Protein AF-M5R9F5-F1 (afdb_monomer)

Sequence (143 aa):
MGKRKMLGTLAVAITIVVLIIVAALLRIDNWSRDFAENSAAIEADYPDPVAMLDSRLQRWVADKSRWDIQSKTESDGTIEYKITRTTALFRFVDDIEVKLVPDDSGTNTRMHASSQSRVGKGDLGQNPRNLAELVNGLRVPHE

Solvent-accessible surface area (backbone atoms only — not comparable to full-atom values): 7865 Å² total; per-residue (Å²): 135,61,71,69,60,54,52,52,53,50,51,51,53,50,50,52,53,50,50,54,50,51,58,56,56,74,63,49,88,48,70,77,54,20,55,68,41,39,57,34,74,50,74,50,78,39,95,37,28,44,72,57,50,50,56,46,49,53,51,52,39,72,74,32,96,46,41,47,80,77,45,77,50,76,56,96,78,26,40,38,36,39,32,38,37,47,44,89,87,81,57,52,50,28,47,30,43,40,35,38,34,50,43,100,83,52,50,29,17,42,34,42,36,37,23,33,44,76,62,88,61,33,46,62,48,44,35,56,52,49,53,50,52,51,56,63,66,66,54,79,81,85,127

Nearest PDB structures (foldseek):
  5jqm-assembly1_B  TM=5.494E-01  e=8.482E-04  Saccharomyces cerevisiae S288C
  5jqm-assembly1_C  TM=5.248E-01  e=1.026E-03  Saccharomyces cerevisiae S288C
  6v8j-assembly4_D  TM=4.318E-01  e=1.119E-04  Arachis hypogaea
  6kyl-assembly2_D  TM=4.644E-01  e=2.892E-04  Saccharomyces cerevisiae S288C
  4ytx-assembly4_L  TM=5.065E-01  e=1.597E-03  Saccharomyces cerevisiae S288C

Radius of gyration: 20.14 Å; Cα contacts (8 Å, |Δi|>4): 229; chains: 1; bounding box: 56×30×54 Å

Structure (mmCIF, N/CA/C/O backbone):
data_AF-M5R9F5-F1
#
_entry.id   AF-M5R9F5-F1
#
loop_
_atom_site.group_PDB
_atom_site.id
_atom_site.type_symbol
_atom_site.label_atom_id
_atom_site.label_alt_id
_atom_site.label_comp_id
_atom_site.label_asym_id
_atom_site.label_entity_id
_atom_site.label_seq_id
_atom_site.pdbx_PDB_ins_code
_atom_site.Cartn_x
_atom_site.Cartn_y
_atom_site.Cartn_z
_atom_site.occupancy
_atom_site.B_iso_or_equiv
_atom_site.auth_seq_id
_atom_si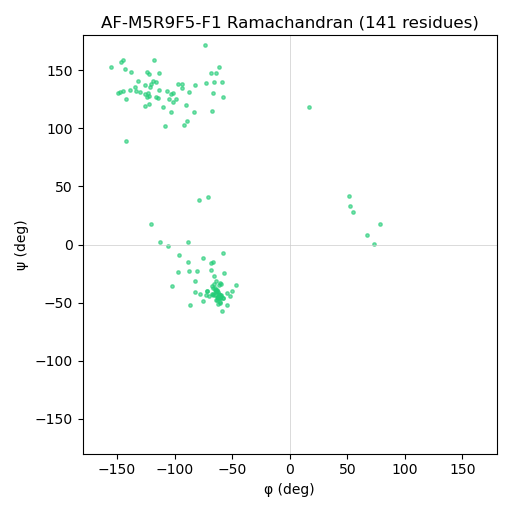te.auth_comp_id
_atom_site.auth_asym_id
_atom_site.auth_atom_id
_atom_site.pdbx_PDB_model_num
ATOM 1 N N . MET A 1 1 ? -40.549 9.573 31.985 1.00 54.88 1 MET A N 1
ATOM 2 C CA . MET A 1 1 ? -39.757 8.496 31.341 1.00 54.88 1 MET A CA 1
ATOM 3 C C . MET A 1 1 ? -39.244 7.559 32.439 1.00 54.88 1 MET A C 1
ATOM 5 O O . MET A 1 1 ? -38.546 8.027 33.325 1.00 54.88 1 MET A O 1
ATOM 9 N N . GLY A 1 2 ? -39.687 6.297 32.503 1.00 65.00 2 GLY A N 1
ATOM 10 C CA . GLY A 1 2 ? -39.480 5.441 33.687 1.00 65.00 2 GLY A CA 1
ATOM 11 C C . GLY A 1 2 ? -38.036 4.951 33.873 1.00 65.00 2 GLY A C 1
ATOM 12 O O . GLY A 1 2 ? -37.409 4.527 32.905 1.00 65.00 2 GLY A O 1
ATOM 13 N N . LYS A 1 3 ? -37.540 4.937 35.122 1.00 65.31 3 LYS A N 1
ATOM 14 C CA . LYS A 1 3 ? -36.174 4.516 35.519 1.00 65.31 3 LYS A CA 1
ATOM 15 C C . LYS A 1 3 ? -35.713 3.189 34.885 1.00 65.31 3 LYS A C 1
ATOM 17 O O . LYS A 1 3 ? -34.554 3.062 34.517 1.00 65.31 3 LYS A O 1
ATOM 22 N N . ARG A 1 4 ? -36.629 2.232 34.677 1.00 68.56 4 ARG A N 1
ATOM 23 C CA . ARG A 1 4 ? -36.364 0.950 33.989 1.00 68.56 4 ARG A CA 1
ATOM 24 C C . ARG A 1 4 ? -35.976 1.109 32.513 1.00 68.56 4 ARG A C 1
ATOM 26 O O . ARG A 1 4 ? -35.067 0.427 32.060 1.00 68.56 4 ARG A O 1
ATOM 33 N N . LYS A 1 5 ? -36.622 2.026 31.780 1.00 66.94 5 LYS A N 1
ATOM 34 C CA . LYS A 1 5 ? -36.249 2.337 30.388 1.00 66.94 5 LYS A CA 1
ATOM 35 C C . LYS A 1 5 ? -34.865 2.989 30.330 1.00 66.94 5 LYS A C 1
ATOM 37 O O . LYS A 1 5 ? -34.089 2.644 29.454 1.00 66.94 5 LYS A O 1
ATOM 42 N N . MET A 1 6 ? -34.548 3.847 31.306 1.00 67.56 6 MET A N 1
ATOM 43 C CA . MET A 1 6 ? -33.250 4.524 31.414 1.00 67.56 6 MET A CA 1
ATOM 44 C C . MET A 1 6 ? -32.095 3.549 31.714 1.00 67.56 6 MET A C 1
ATOM 46 O O . MET A 1 6 ? -31.057 3.626 31.061 1.00 67.56 6 MET A O 1
ATOM 50 N N . LEU A 1 7 ? -32.291 2.592 32.636 1.00 72.19 7 LEU A N 1
ATOM 51 C CA . LEU A 1 7 ? -31.325 1.511 32.888 1.00 72.19 7 LEU A CA 1
ATOM 52 C C . LEU A 1 7 ? -31.124 0.615 31.656 1.00 72.19 7 LEU A C 1
ATOM 54 O O . LEU A 1 7 ? -29.991 0.261 31.349 1.00 72.19 7 LEU A O 1
ATOM 58 N N . GLY A 1 8 ? -32.202 0.286 30.935 1.00 74.25 8 GLY A N 1
ATOM 59 C CA . GLY A 1 8 ? -32.120 -0.502 29.701 1.00 74.25 8 GLY A CA 1
ATOM 60 C C . GLY A 1 8 ? -31.305 0.194 28.607 1.00 74.25 8 GLY A C 1
ATOM 61 O O . GLY A 1 8 ? -30.415 -0.417 28.027 1.00 74.25 8 GLY A O 1
ATOM 62 N N . THR A 1 9 ? -31.537 1.490 28.371 1.00 78.56 9 THR A N 1
ATOM 63 C CA . THR A 1 9 ? -30.742 2.274 27.408 1.00 78.56 9 THR A CA 1
ATOM 64 C C . THR A 1 9 ? -29.278 2.417 27.818 1.00 78.56 9 THR A C 1
ATOM 66 O O . THR A 1 9 ? -28.405 2.350 26.958 1.00 78.56 9 THR A O 1
ATOM 69 N N . LEU A 1 10 ? -28.994 2.577 29.116 1.00 82.31 10 LEU A N 1
ATOM 70 C CA . LEU A 1 10 ? -27.622 2.685 29.610 1.00 82.31 10 LEU A CA 1
ATOM 71 C C . LEU A 1 10 ? -26.858 1.367 29.437 1.00 82.31 10 LEU A C 1
ATOM 73 O O . LEU A 1 10 ? -25.719 1.382 28.981 1.00 82.31 10 LEU A O 1
ATOM 77 N N . ALA A 1 11 ? -27.495 0.232 29.739 1.00 84.75 11 ALA A N 1
ATOM 78 C CA . ALA A 1 11 ? -26.899 -1.085 29.534 1.00 84.75 11 ALA A CA 1
ATOM 79 C C . ALA A 1 11 ? -26.569 -1.328 28.053 1.00 84.75 11 ALA A C 1
ATOM 81 O O . ALA A 1 11 ? -25.449 -1.714 27.740 1.00 84.75 11 ALA A O 1
ATOM 82 N N . VAL A 1 12 ? -27.497 -1.011 27.142 1.00 88.25 12 VAL A N 1
ATOM 83 C CA . VAL A 1 12 ? -27.266 -1.129 25.691 1.00 88.25 12 VAL A CA 1
ATOM 84 C C . VAL A 1 12 ? -26.107 -0.239 25.235 1.00 88.25 12 VAL A C 1
ATOM 86 O O . VAL A 1 12 ? -25.241 -0.702 24.497 1.00 88.25 12 VAL A O 1
ATOM 89 N N . ALA A 1 13 ? -26.049 1.014 25.697 1.00 86.69 13 ALA A N 1
ATOM 90 C CA . ALA A 1 13 ? -24.957 1.923 25.355 1.00 86.69 13 ALA A CA 1
ATOM 91 C C . ALA A 1 13 ? -23.595 1.389 25.830 1.00 86.69 13 ALA A C 1
ATOM 93 O O . ALA A 1 13 ? -22.634 1.392 25.063 1.00 86.69 13 ALA A O 1
ATOM 94 N N . ILE A 1 14 ? -23.521 0.867 27.059 1.00 90.19 14 ILE A N 1
ATOM 95 C CA . ILE A 1 14 ? -22.302 0.248 27.597 1.00 90.19 14 ILE A CA 1
ATOM 96 C C . ILE A 1 14 ? -21.906 -0.971 26.762 1.00 90.19 14 ILE A C 1
ATOM 98 O O . ILE A 1 14 ? -20.741 -1.099 26.396 1.00 90.19 14 ILE A O 1
ATOM 102 N N . THR A 1 15 ? -22.855 -1.841 26.410 1.00 90.44 15 THR A N 1
ATOM 103 C CA . THR A 1 15 ? -22.575 -3.011 25.570 1.00 90.44 15 THR A CA 1
ATOM 104 C C . THR A 1 15 ? -22.011 -2.606 24.210 1.00 90.44 15 THR A C 1
ATOM 106 O O . THR A 1 15 ? -21.024 -3.190 23.774 1.00 90.44 15 THR A O 1
ATOM 109 N N . ILE A 1 16 ? -22.572 -1.582 23.560 1.00 90.56 16 ILE A N 1
ATOM 110 C CA . ILE A 1 16 ? -22.054 -1.074 22.280 1.00 90.56 16 ILE A CA 1
ATOM 111 C C . ILE A 1 16 ? -20.614 -0.575 22.439 1.00 90.56 16 ILE A C 1
ATOM 113 O O . ILE A 1 16 ? -19.752 -0.937 21.643 1.00 90.56 16 ILE A O 1
ATOM 117 N N . VAL A 1 17 ? -20.331 0.206 23.484 1.00 89.56 17 VAL A N 1
ATOM 118 C CA . VAL A 1 17 ? -18.975 0.706 23.757 1.00 89.56 17 VAL A CA 1
ATOM 119 C C . VAL A 1 17 ? -17.997 -0.445 23.997 1.00 89.56 17 VAL A C 1
ATOM 121 O O . VAL A 1 17 ? -16.915 -0.453 23.416 1.00 89.56 17 VAL A O 1
ATOM 124 N N . VAL A 1 18 ? -18.381 -1.450 24.788 1.00 89.94 18 VAL A N 1
ATOM 125 C CA . VAL A 1 18 ? -17.549 -2.636 25.040 1.00 89.94 18 VAL A CA 1
ATOM 126 C C . VAL A 1 18 ? -17.279 -3.401 23.747 1.00 89.94 18 VAL A C 1
ATOM 128 O O . VAL A 1 18 ? -16.137 -3.772 23.502 1.00 89.94 18 VAL A O 1
ATOM 131 N N . LEU A 1 19 ? -18.283 -3.592 22.887 1.00 89.38 19 LEU A N 1
ATOM 132 C CA . LEU A 1 19 ? -18.099 -4.261 21.597 1.00 89.38 19 LEU A CA 1
ATOM 133 C C . LEU A 1 19 ? -17.153 -3.485 20.674 1.00 89.38 19 LEU A C 1
ATOM 135 O O . LEU A 1 19 ? -16.316 -4.101 20.020 1.00 89.38 19 LEU A O 1
ATOM 139 N N . ILE A 1 20 ? -17.237 -2.150 20.650 1.00 85.31 20 ILE A N 1
ATOM 140 C CA . ILE A 1 20 ? -16.307 -1.301 19.889 1.00 85.31 20 ILE A CA 1
ATOM 141 C C . ILE A 1 20 ? -14.878 -1.458 20.421 1.00 85.31 20 ILE A C 1
ATOM 143 O O . ILE A 1 20 ? -13.950 -1.623 19.630 1.00 85.31 20 ILE A O 1
ATOM 147 N N . ILE A 1 21 ? -14.698 -1.448 21.746 1.00 84.06 21 ILE A N 1
ATOM 148 C CA . ILE A 1 21 ? -13.386 -1.638 22.378 1.00 84.06 21 ILE A CA 1
ATOM 149 C C . ILE A 1 21 ? -12.839 -3.025 22.042 1.00 84.06 21 ILE A C 1
ATOM 151 O O . ILE A 1 21 ? -11.729 -3.124 21.535 1.00 84.06 21 ILE A O 1
ATOM 155 N N . VAL A 1 22 ? -13.616 -4.091 22.247 1.00 85.38 22 VAL A N 1
ATOM 156 C CA . VAL A 1 22 ? -13.194 -5.466 21.933 1.00 85.38 22 VAL A CA 1
ATOM 157 C C . VAL A 1 22 ? -12.826 -5.596 20.457 1.00 85.38 22 VAL A C 1
ATOM 159 O O . VAL A 1 22 ? -11.760 -6.116 20.146 1.00 85.38 22 VAL A O 1
ATOM 162 N N . ALA A 1 23 ? -13.639 -5.064 19.542 1.00 81.19 23 ALA A N 1
ATOM 163 C CA . ALA A 1 23 ? -13.331 -5.082 18.115 1.00 81.19 23 ALA A CA 1
ATOM 164 C C . ALA A 1 23 ? -12.036 -4.324 17.774 1.00 81.19 23 ALA A C 1
ATOM 166 O O . ALA A 1 23 ? -11.315 -4.740 16.870 1.00 81.19 23 ALA A O 1
ATOM 167 N N . ALA A 1 24 ? -11.722 -3.234 18.482 1.00 77.00 24 ALA A N 1
ATOM 168 C CA . ALA A 1 24 ? -10.460 -2.518 18.320 1.00 77.00 24 ALA A CA 1
ATOM 169 C C . ALA A 1 24 ? -9.268 -3.329 18.855 1.00 77.00 24 ALA A C 1
ATOM 171 O O . ALA A 1 24 ? -8.256 -3.440 18.166 1.00 77.00 24 ALA A O 1
ATOM 172 N N . LEU A 1 25 ? -9.403 -3.943 20.037 1.00 77.31 25 LEU A N 1
ATOM 173 C CA . LEU A 1 25 ? -8.361 -4.778 20.647 1.00 77.31 25 LEU A CA 1
ATOM 174 C C . LEU A 1 25 ? -8.058 -6.021 19.798 1.00 77.31 25 LEU A C 1
ATOM 176 O O . LEU A 1 25 ? -6.895 -6.364 19.626 1.00 77.31 25 LEU A O 1
ATOM 180 N N . LEU A 1 26 ? -9.084 -6.652 19.216 1.00 78.19 26 LEU A N 1
ATOM 181 C CA . LEU A 1 26 ? -8.941 -7.824 18.341 1.00 78.19 26 LEU A CA 1
ATOM 182 C C . LEU A 1 26 ? -8.234 -7.526 17.016 1.00 78.19 26 LEU A C 1
ATOM 184 O O . LEU A 1 26 ? -7.849 -8.457 16.320 1.00 78.19 26 LEU A O 1
ATOM 188 N N . ARG A 1 27 ? -8.085 -6.254 16.630 1.00 71.38 27 ARG A N 1
ATOM 189 C CA . ARG A 1 27 ? -7.315 -5.907 15.432 1.00 71.38 27 ARG A CA 1
ATOM 190 C C . ARG A 1 27 ? -5.814 -5.904 15.688 1.00 71.38 27 ARG A C 1
ATOM 192 O O . ARG A 1 27 ? -5.076 -5.982 14.713 1.00 71.38 27 ARG A O 1
ATOM 199 N N . ILE A 1 28 ? -5.366 -5.737 16.934 1.00 69.00 28 ILE A N 1
ATOM 200 C CA . ILE A 1 28 ? -3.955 -5.535 17.284 1.00 69.00 28 ILE A CA 1
ATOM 201 C C . ILE A 1 28 ? -3.295 -6.896 17.507 1.00 69.00 28 ILE A C 1
ATOM 203 O O . ILE A 1 28 ? -3.514 -7.538 18.533 1.00 69.00 28 ILE A O 1
ATOM 207 N N . ASP A 1 29 ? -2.474 -7.310 16.543 1.00 68.31 29 ASP A N 1
ATOM 208 C CA . ASP A 1 29 ? -1.831 -8.627 16.550 1.00 68.31 29 ASP A CA 1
ATOM 209 C C . ASP A 1 29 ? -0.567 -8.649 17.423 1.00 68.31 29 ASP A C 1
ATOM 211 O O . ASP A 1 29 ? -0.249 -9.676 18.023 1.00 68.31 29 ASP A O 1
ATOM 215 N N . ASN A 1 30 ? 0.160 -7.527 17.532 1.00 70.56 30 ASN A N 1
ATOM 216 C CA . ASN A 1 30 ? 1.379 -7.455 18.338 1.00 70.56 30 ASN A CA 1
ATOM 217 C C . ASN A 1 30 ? 1.522 -6.116 19.071 1.00 70.56 30 ASN A C 1
ATOM 219 O O . ASN A 1 30 ? 2.179 -5.185 18.610 1.00 70.56 30 ASN A O 1
ATOM 223 N N . TRP A 1 31 ? 0.961 -6.071 20.278 1.00 66.56 31 TRP A N 1
ATOM 224 C CA . TRP A 1 31 ? 0.960 -4.908 21.163 1.00 66.56 31 TRP A CA 1
ATOM 225 C C . TRP A 1 31 ? 2.335 -4.266 21.386 1.00 66.56 31 TRP A C 1
ATOM 227 O O . TRP A 1 31 ? 2.430 -3.044 21.410 1.00 66.56 31 TRP A O 1
ATOM 237 N N . SER A 1 32 ? 3.408 -5.048 21.540 1.00 65.50 32 SER A N 1
ATOM 238 C CA . SER A 1 32 ? 4.734 -4.480 21.821 1.00 65.50 32 SER A CA 1
ATOM 239 C C . SER A 1 32 ? 5.331 -3.766 20.609 1.00 65.50 32 SER A C 1
ATOM 241 O O . SER A 1 32 ? 5.958 -2.721 20.767 1.00 65.50 32 SER A O 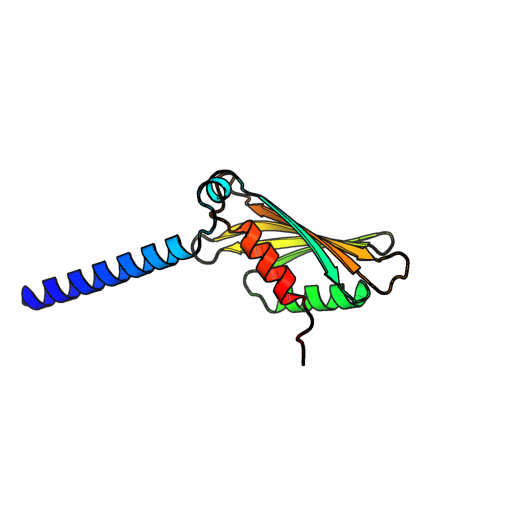1
ATOM 243 N N . ARG A 1 33 ? 5.158 -4.336 19.410 1.00 65.12 33 ARG A N 1
ATOM 244 C CA . ARG A 1 33 ? 5.677 -3.765 18.162 1.00 65.12 33 ARG A CA 1
ATOM 245 C C . ARG A 1 33 ? 4.838 -2.570 17.725 1.00 65.12 33 ARG A C 1
ATOM 247 O O . ARG A 1 33 ? 5.376 -1.502 17.469 1.00 65.12 33 ARG A O 1
ATOM 254 N N . ASP A 1 34 ? 3.520 -2.734 17.719 1.00 65.94 34 ASP A N 1
ATOM 255 C CA . ASP A 1 34 ? 2.566 -1.776 17.154 1.00 65.94 34 ASP A CA 1
ATOM 256 C C . ASP A 1 34 ? 2.481 -0.450 17.955 1.00 65.94 34 ASP A C 1
ATOM 258 O O . ASP A 1 34 ? 1.966 0.556 17.462 1.00 65.94 34 ASP A O 1
ATOM 262 N N . PHE A 1 35 ? 2.993 -0.424 19.194 1.00 61.59 35 PHE A N 1
ATOM 263 C CA . PHE A 1 35 ? 3.167 0.805 19.980 1.00 61.59 35 PHE A CA 1
ATOM 264 C C . PHE A 1 35 ? 4.509 1.517 19.743 1.00 61.59 35 PHE A C 1
ATOM 266 O O . PHE A 1 35 ? 4.604 2.718 20.011 1.00 61.59 35 PHE A O 1
ATOM 273 N N . ALA A 1 36 ? 5.534 0.805 19.272 1.00 61.91 36 ALA A N 1
ATOM 274 C CA . ALA A 1 36 ? 6.893 1.321 19.112 1.00 61.91 36 ALA A CA 1
ATOM 275 C C . ALA A 1 36 ? 7.233 1.663 17.653 1.00 61.91 36 ALA A C 1
ATOM 277 O O . ALA A 1 36 ? 7.924 2.649 17.403 1.00 61.91 36 ALA A O 1
ATOM 278 N N . GLU A 1 37 ? 6.733 0.879 16.697 1.00 75.88 37 GLU A N 1
ATOM 279 C CA . GLU A 1 37 ? 6.989 1.055 15.270 1.00 75.88 37 GLU A CA 1
ATOM 280 C C . GLU A 1 37 ? 5.885 1.898 14.619 1.00 75.88 37 GLU A C 1
ATOM 282 O O . GLU A 1 37 ? 4.690 1.717 14.857 1.00 75.88 37 GLU A O 1
ATOM 287 N N . ASN A 1 38 ? 6.294 2.863 13.800 1.00 83.19 38 ASN A N 1
ATOM 288 C CA . ASN A 1 38 ? 5.408 3.721 13.011 1.00 83.19 38 ASN A CA 1
ATOM 289 C C . ASN A 1 38 ? 5.681 3.592 11.508 1.00 83.19 38 ASN A C 1
ATOM 291 O O . ASN A 1 38 ? 5.301 4.477 10.733 1.00 83.19 38 ASN A O 1
ATOM 295 N N . SER A 1 39 ? 6.364 2.520 11.116 1.00 87.31 39 SER A N 1
ATOM 296 C CA . SER A 1 39 ? 6.647 2.167 9.737 1.00 87.31 39 SER A CA 1
ATOM 297 C C . SER A 1 39 ? 6.627 0.652 9.547 1.00 87.31 39 SER A C 1
ATOM 299 O O . SER A 1 39 ? 6.756 -0.116 10.497 1.00 87.31 39 SER A O 1
ATOM 301 N N . ALA A 1 40 ? 6.442 0.221 8.305 1.00 92.06 40 ALA A N 1
ATOM 302 C CA . ALA A 1 40 ? 6.572 -1.165 7.884 1.00 92.06 40 ALA A CA 1
ATOM 303 C C . ALA A 1 40 ? 7.106 -1.216 6.450 1.00 92.06 40 ALA A C 1
ATOM 305 O O . ALA A 1 40 ? 6.936 -0.259 5.691 1.00 92.06 40 ALA A O 1
ATOM 306 N N . ALA A 1 41 ? 7.712 -2.338 6.072 1.00 94.00 41 ALA A N 1
ATOM 307 C CA . ALA A 1 41 ? 8.131 -2.613 4.704 1.00 94.00 41 ALA A CA 1
ATOM 308 C C . ALA A 1 41 ? 7.816 -4.065 4.330 1.00 94.00 41 ALA A C 1
ATOM 310 O O . ALA A 1 41 ? 7.819 -4.949 5.190 1.00 94.00 41 ALA A O 1
ATOM 311 N N . ILE A 1 42 ? 7.527 -4.301 3.054 1.00 95.19 42 ILE A N 1
ATOM 312 C CA . ILE A 1 42 ? 7.281 -5.626 2.489 1.00 95.19 42 ILE A CA 1
ATOM 313 C C . ILE A 1 42 ? 7.868 -5.719 1.083 1.00 95.19 42 ILE A C 1
ATOM 315 O O . ILE A 1 42 ? 7.921 -4.734 0.345 1.00 95.19 42 ILE A O 1
ATOM 319 N N . GLU A 1 43 ? 8.253 -6.932 0.712 1.00 95.00 43 GLU A N 1
ATOM 320 C CA . GLU A 1 43 ? 8.588 -7.300 -0.657 1.00 95.00 43 GLU A CA 1
ATOM 321 C C . GLU A 1 43 ? 7.596 -8.353 -1.148 1.00 95.00 43 GLU A C 1
ATOM 323 O O . GLU A 1 43 ? 7.181 -9.233 -0.388 1.00 95.00 43 GLU A O 1
ATOM 328 N N . ALA A 1 44 ? 7.179 -8.242 -2.406 1.00 94.44 44 ALA A N 1
ATOM 329 C CA . ALA A 1 44 ? 6.287 -9.202 -3.039 1.00 94.44 44 ALA A CA 1
ATOM 330 C C . ALA A 1 44 ? 6.643 -9.364 -4.518 1.00 94.44 44 ALA A C 1
ATOM 332 O O . ALA A 1 44 ? 6.774 -8.374 -5.237 1.00 94.44 44 ALA A O 1
ATOM 333 N N . ASP A 1 45 ? 6.751 -10.609 -4.971 1.00 94.69 45 ASP A N 1
ATOM 334 C CA . ASP A 1 45 ? 6.952 -10.932 -6.380 1.00 94.69 45 ASP A CA 1
ATOM 335 C C . ASP A 1 45 ? 5.600 -11.186 -7.065 1.00 94.69 45 ASP A C 1
ATOM 337 O O . ASP A 1 45 ? 4.713 -11.846 -6.514 1.00 94.69 45 ASP A O 1
ATOM 341 N N . TYR A 1 46 ? 5.451 -10.662 -8.280 1.00 94.62 46 TYR A N 1
ATOM 342 C CA . TYR A 1 46 ? 4.270 -10.828 -9.122 1.00 94.62 46 TYR A CA 1
ATOM 343 C C . TYR A 1 46 ? 4.669 -11.471 -10.454 1.00 94.62 46 TYR A C 1
ATOM 345 O O . TYR A 1 46 ? 5.636 -11.011 -11.071 1.00 94.62 46 TYR A O 1
ATOM 353 N N . PRO A 1 47 ? 3.912 -12.473 -10.942 1.00 93.94 47 PRO A N 1
ATOM 354 C CA . PRO A 1 47 ? 4.161 -13.140 -12.222 1.00 93.94 47 PRO A CA 1
ATOM 355 C C . PRO A 1 47 ? 3.651 -12.302 -13.409 1.00 93.94 47 PRO A C 1
ATOM 357 O O . PRO A 1 47 ? 3.044 -12.821 -14.342 1.00 93.94 47 PRO A O 1
ATOM 360 N N . ASP A 1 48 ? 3.816 -10.984 -13.320 1.00 93.62 48 ASP A N 1
ATOM 361 C CA . ASP A 1 48 ? 3.303 -10.003 -14.263 1.00 93.62 48 ASP A CA 1
ATOM 362 C C . ASP A 1 48 ? 4.432 -9.023 -14.628 1.00 93.62 48 ASP A C 1
ATOM 364 O O . ASP A 1 48 ? 5.163 -8.585 -13.730 1.00 93.62 48 ASP A O 1
ATOM 368 N N . PRO A 1 49 ? 4.542 -8.591 -15.897 1.00 95.25 49 PRO A N 1
ATOM 369 C CA . PRO A 1 49 ? 5.445 -7.510 -16.278 1.00 95.25 49 PRO A CA 1
ATOM 370 C C . PRO A 1 49 ? 5.082 -6.192 -15.582 1.00 95.25 49 PRO A C 1
ATOM 372 O O . PRO A 1 49 ? 3.903 -5.927 -15.311 1.00 95.25 49 PRO A O 1
ATOM 375 N N . VAL A 1 50 ? 6.075 -5.316 -15.384 1.00 96.38 50 VAL A N 1
ATOM 376 C CA . VAL A 1 50 ? 5.921 -4.044 -14.647 1.00 96.38 50 VAL A CA 1
ATOM 377 C C . VAL A 1 50 ? 4.752 -3.217 -15.172 1.00 96.38 50 VAL A C 1
ATOM 379 O O . VAL A 1 50 ? 3.938 -2.752 -14.383 1.00 96.38 50 VAL A O 1
ATOM 382 N N . ALA A 1 51 ? 4.596 -3.099 -16.493 1.00 95.25 51 ALA A N 1
ATOM 383 C CA . ALA A 1 51 ? 3.511 -2.331 -17.110 1.00 95.25 51 ALA A CA 1
ATOM 384 C C . ALA A 1 51 ? 2.103 -2.856 -16.753 1.00 95.25 51 ALA A C 1
ATOM 386 O O . ALA A 1 51 ? 1.141 -2.087 -16.631 1.00 95.25 51 ALA A O 1
ATOM 387 N N . MET A 1 52 ? 1.963 -4.172 -16.570 1.00 95.50 52 MET A N 1
ATOM 388 C CA . MET A 1 52 ? 0.686 -4.781 -16.211 1.00 95.50 52 MET A CA 1
ATOM 389 C C . MET A 1 52 ? 0.373 -4.581 -14.729 1.00 95.50 52 MET A C 1
ATOM 391 O O . MET A 1 52 ? -0.758 -4.218 -14.385 1.00 95.50 52 MET A O 1
ATOM 395 N N . LEU A 1 53 ? 1.375 -4.753 -13.861 1.00 96.62 53 LEU A N 1
ATOM 396 C CA . LEU A 1 53 ? 1.232 -4.481 -12.432 1.00 96.62 53 LEU A CA 1
ATOM 397 C C . LEU A 1 53 ? 0.988 -2.986 -12.169 1.00 96.62 53 LEU A C 1
ATOM 399 O O . LEU A 1 53 ? 0.123 -2.642 -11.369 1.00 96.62 53 LEU A O 1
ATOM 403 N N . ASP A 1 54 ? 1.661 -2.109 -12.911 1.00 97.50 54 ASP A N 1
ATOM 404 C CA . ASP A 1 54 ? 1.470 -0.657 -12.921 1.00 97.50 54 ASP A CA 1
ATOM 405 C C . ASP A 1 54 ? 0.011 -0.272 -13.204 1.00 97.50 54 ASP A C 1
ATOM 407 O O . ASP A 1 54 ? -0.640 0.433 -12.430 1.00 97.50 54 ASP A O 1
ATOM 411 N N . SER A 1 55 ? -0.543 -0.817 -14.287 1.00 96.81 55 SER A N 1
ATOM 412 C CA . SER A 1 55 ? -1.938 -0.596 -14.678 1.00 96.81 55 SER A CA 1
ATOM 413 C C . SER A 1 55 ? -2.933 -1.157 -13.657 1.00 96.81 55 SER A C 1
ATOM 415 O O . SER A 1 55 ? -4.051 -0.652 -13.517 1.00 96.81 55 SER A O 1
ATOM 417 N N . ARG A 1 56 ? -2.575 -2.240 -12.958 1.00 96.50 56 ARG A N 1
ATOM 418 C CA . ARG A 1 56 ? -3.394 -2.819 -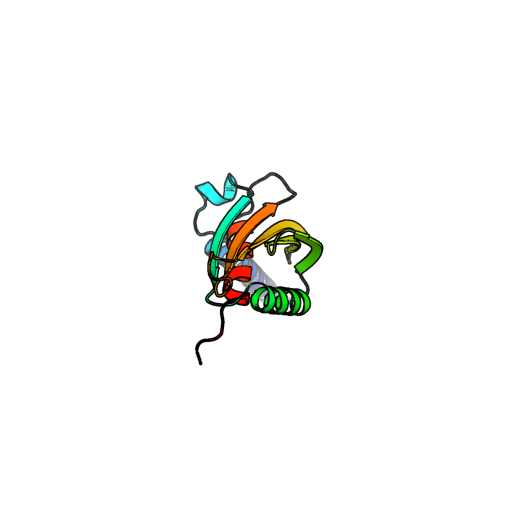11.884 1.00 96.50 56 ARG A CA 1
ATOM 419 C C . ARG A 1 56 ? -3.363 -1.939 -10.639 1.00 96.50 56 ARG A C 1
ATOM 421 O O . ARG A 1 56 ? -4.423 -1.672 -10.081 1.00 96.50 56 ARG A O 1
ATOM 428 N N . LEU A 1 57 ? -2.188 -1.443 -10.259 1.00 97.25 57 LEU A N 1
ATOM 429 C CA . LEU A 1 57 ? -2.007 -0.547 -9.122 1.00 97.25 57 LEU A CA 1
ATOM 430 C C . LEU A 1 57 ? -2.799 0.741 -9.301 1.00 97.25 57 LEU A C 1
ATOM 432 O O . LEU A 1 57 ? -3.578 1.092 -8.419 1.00 97.25 57 LEU A O 1
ATOM 436 N N . GLN A 1 58 ? -2.674 1.401 -10.452 1.00 97.69 58 GLN A N 1
ATOM 437 C CA . GLN A 1 58 ? -3.396 2.648 -10.715 1.00 97.69 58 GLN A CA 1
ATOM 438 C C . GLN A 1 58 ? -4.917 2.465 -10.631 1.00 97.69 58 GLN A C 1
ATOM 440 O O . GLN A 1 58 ? -5.596 3.261 -9.985 1.00 97.69 58 GLN A O 1
ATOM 445 N N . ARG A 1 59 ? -5.455 1.385 -11.219 1.00 96.69 59 ARG A N 1
ATOM 446 C CA . ARG A 1 59 ? -6.889 1.058 -11.121 1.00 96.69 59 ARG A CA 1
ATOM 447 C C . ARG A 1 59 ? -7.315 0.777 -9.687 1.00 96.69 59 ARG A C 1
ATOM 449 O O . ARG A 1 59 ? -8.307 1.324 -9.224 1.00 96.69 59 ARG A O 1
ATOM 456 N N . TRP A 1 60 ? -6.549 -0.046 -8.977 1.00 96.81 60 TRP A N 1
ATOM 457 C CA . TRP A 1 60 ? -6.867 -0.396 -7.602 1.00 96.81 60 TRP A CA 1
ATOM 458 C C . TRP A 1 60 ? -6.873 0.832 -6.684 1.00 96.81 60 TRP A C 1
ATOM 460 O O . TRP A 1 60 ? -7.786 0.972 -5.874 1.00 96.81 60 TRP A O 1
ATOM 470 N N . VAL A 1 61 ? -5.902 1.744 -6.827 1.00 96.81 61 VAL A N 1
ATOM 471 C CA . VAL A 1 61 ? -5.886 2.995 -6.053 1.00 96.81 61 VAL A CA 1
ATOM 472 C C . VAL A 1 61 ? -7.082 3.875 -6.419 1.00 96.81 61 VAL A C 1
ATOM 474 O O . VAL A 1 61 ? -7.748 4.379 -5.519 1.00 96.81 61 VAL A O 1
ATOM 477 N N . ALA A 1 62 ? -7.408 4.011 -7.709 1.00 95.75 62 ALA A N 1
ATOM 478 C CA . ALA A 1 62 ? -8.550 4.806 -8.164 1.00 95.75 62 ALA A CA 1
ATOM 479 C C . ALA A 1 62 ? -9.899 4.311 -7.600 1.00 95.75 62 ALA A C 1
ATOM 481 O O . ALA A 1 62 ? -10.768 5.120 -7.276 1.00 95.75 62 ALA A O 1
ATOM 482 N N . ASP A 1 63 ? -10.055 2.999 -7.408 1.00 96.12 63 ASP A N 1
ATOM 483 C CA . ASP A 1 63 ? -11.263 2.396 -6.826 1.00 96.12 63 ASP A CA 1
ATOM 484 C C . ASP A 1 63 ? -11.364 2.589 -5.298 1.00 96.12 63 ASP A C 1
ATOM 486 O O . ASP A 1 63 ? -12.404 2.329 -4.679 1.00 96.12 63 ASP A O 1
ATOM 490 N N . LYS A 1 64 ? -10.289 3.041 -4.644 1.00 94.00 64 LYS A N 1
ATOM 491 C CA . LYS A 1 64 ? -10.181 3.132 -3.186 1.00 94.00 64 LYS A CA 1
ATOM 492 C C . LYS A 1 64 ? -10.222 4.585 -2.725 1.00 94.00 64 LYS A C 1
ATOM 494 O O . LYS A 1 64 ? -9.208 5.258 -2.642 1.00 94.00 64 LYS A O 1
ATOM 499 N N . SER A 1 65 ? -11.378 5.027 -2.226 1.00 93.12 65 SER A N 1
ATOM 500 C CA . SER A 1 65 ? -11.623 6.414 -1.768 1.00 93.12 65 SER A CA 1
ATOM 501 C C . SER A 1 65 ? -10.714 6.968 -0.656 1.00 93.12 65 SER A C 1
ATOM 503 O O . SER A 1 65 ? -10.830 8.136 -0.291 1.00 93.12 65 SER A O 1
ATOM 505 N N . ARG A 1 66 ? -9.855 6.138 -0.059 1.00 95.31 66 ARG A N 1
ATOM 506 C CA . ARG A 1 66 ? -8.931 6.510 1.026 1.00 95.31 66 ARG A CA 1
ATOM 507 C C . ARG A 1 66 ? -7.464 6.465 0.614 1.00 95.31 66 ARG A C 1
ATOM 509 O O . ARG A 1 66 ? -6.614 6.679 1.475 1.00 95.31 66 ARG A O 1
ATOM 516 N N . TRP A 1 67 ? -7.193 6.158 -0.645 1.00 97.56 67 TRP A N 1
ATOM 517 C CA . TRP A 1 67 ? -5.864 6.029 -1.215 1.00 97.56 67 TRP A CA 1
ATOM 518 C C . TRP A 1 67 ? -5.709 7.063 -2.324 1.00 97.56 67 TRP A C 1
ATOM 520 O O . TRP A 1 67 ? -6.659 7.308 -3.062 1.00 97.56 67 TRP A O 1
ATOM 530 N N . ASP A 1 68 ? -4.537 7.680 -2.424 1.00 97.69 68 ASP A N 1
ATOM 531 C CA . ASP A 1 68 ? -4.299 8.720 -3.423 1.00 97.69 68 ASP A CA 1
ATOM 532 C C . ASP A 1 68 ? -2.848 8.731 -3.905 1.00 97.69 68 ASP A C 1
ATOM 534 O O . ASP A 1 68 ? -1.913 8.733 -3.098 1.00 97.69 68 ASP A O 1
ATOM 538 N N . ILE A 1 69 ? -2.652 8.765 -5.222 1.00 98.00 69 ILE A N 1
ATOM 539 C CA . ILE A 1 69 ? -1.321 8.806 -5.837 1.00 98.00 69 ILE A CA 1
ATOM 540 C C . ILE A 1 69 ? -0.840 10.256 -5.851 1.00 98.00 69 ILE A C 1
ATOM 542 O O . ILE A 1 69 ? -1.382 11.090 -6.566 1.00 98.00 69 ILE A O 1
ATOM 546 N N . GLN A 1 70 ? 0.214 10.550 -5.091 1.00 97.94 70 GLN A N 1
ATOM 547 C CA . GLN A 1 70 ? 0.821 11.883 -5.046 1.00 97.94 70 GLN A CA 1
ATOM 548 C C . GLN A 1 70 ? 1.794 12.103 -6.202 1.00 97.94 70 GLN A C 1
ATOM 550 O O . GLN A 1 70 ? 1.857 13.185 -6.779 1.00 97.94 70 GLN A O 1
ATOM 555 N N . SER A 1 71 ? 2.588 11.081 -6.524 1.00 97.50 71 SER A N 1
ATOM 556 C CA . SER A 1 71 ? 3.536 11.138 -7.632 1.00 97.50 71 SER A CA 1
ATOM 557 C C . SER A 1 71 ? 3.862 9.750 -8.163 1.00 97.50 71 SER A C 1
ATOM 559 O O . SER A 1 71 ? 3.857 8.770 -7.415 1.00 97.50 71 SER A O 1
ATOM 561 N N . LYS A 1 72 ? 4.225 9.710 -9.443 1.00 97.81 72 LYS A N 1
ATOM 562 C CA . LYS A 1 72 ? 4.781 8.556 -10.143 1.00 97.81 72 LYS A CA 1
ATOM 563 C C . LYS A 1 72 ? 6.040 9.010 -10.875 1.00 97.81 72 LYS A C 1
ATOM 565 O O . LYS A 1 72 ? 5.991 10.011 -11.589 1.00 97.81 72 LYS A O 1
ATOM 570 N N . THR A 1 73 ? 7.124 8.267 -10.719 1.00 97.50 73 THR A N 1
ATOM 571 C CA . THR A 1 73 ? 8.385 8.473 -11.433 1.00 97.50 73 THR A CA 1
ATOM 572 C C . THR A 1 73 ? 8.769 7.170 -12.111 1.00 97.50 73 THR A C 1
ATOM 574 O O . THR A 1 73 ? 8.656 6.105 -11.513 1.00 97.50 73 THR A O 1
ATOM 577 N N . GLU A 1 74 ? 9.227 7.246 -13.353 1.00 96.69 74 GLU A N 1
ATOM 578 C CA . GLU A 1 74 ? 9.690 6.090 -14.113 1.00 96.69 74 GLU A CA 1
ATOM 579 C C . GLU A 1 74 ? 11.139 6.324 -14.541 1.00 96.69 74 GLU A C 1
ATOM 581 O O . GLU A 1 74 ? 11.461 7.380 -15.087 1.00 96.69 74 GLU A O 1
ATOM 586 N N . SER A 1 75 ? 12.012 5.362 -14.246 1.00 93.56 75 SER A N 1
ATOM 587 C CA . SER A 1 75 ? 13.433 5.392 -14.607 1.00 93.56 75 SER A CA 1
ATOM 588 C C . SER A 1 75 ? 13.927 3.972 -14.833 1.00 93.56 75 SER A C 1
ATOM 590 O O . SER A 1 75 ? 13.704 3.106 -13.994 1.00 93.56 75 SER A O 1
ATOM 592 N N . ASP A 1 76 ? 14.606 3.727 -15.953 1.00 89.38 76 ASP A N 1
ATOM 593 C CA . ASP A 1 76 ? 15.268 2.448 -16.257 1.00 89.38 76 ASP A CA 1
ATOM 594 C C . ASP A 1 76 ? 14.355 1.211 -16.102 1.00 89.38 76 ASP A C 1
ATOM 596 O O . ASP A 1 76 ? 14.740 0.192 -15.532 1.00 89.38 76 ASP A O 1
ATOM 600 N N . GLY A 1 77 ? 13.100 1.314 -16.5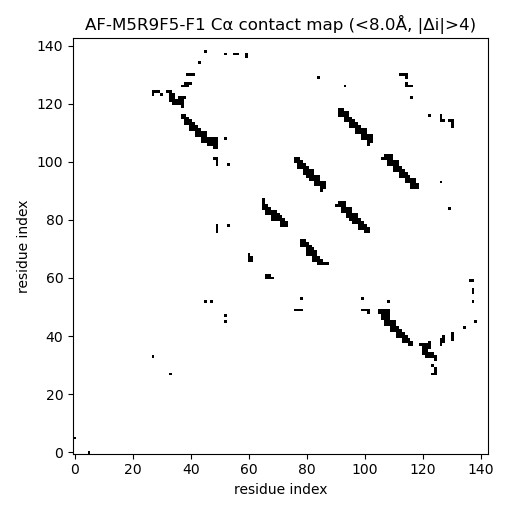59 1.00 89.81 77 GLY A N 1
ATOM 601 C CA . GLY A 1 77 ? 12.101 0.238 -16.456 1.00 89.81 77 GLY A CA 1
ATOM 602 C C . GLY A 1 77 ? 11.553 0.006 -15.043 1.00 89.81 77 GLY A C 1
ATOM 603 O O . GLY A 1 77 ? 10.703 -0.860 -14.848 1.00 89.81 77 GLY A O 1
ATOM 604 N N . THR A 1 78 ? 12.011 0.790 -14.068 1.00 95.69 78 THR A N 1
ATOM 605 C CA . THR A 1 78 ? 11.524 0.806 -12.692 1.00 95.69 78 THR A CA 1
ATOM 606 C C . THR A 1 78 ? 10.507 1.926 -12.515 1.00 95.69 78 THR A C 1
ATOM 608 O O . THR A 1 78 ? 10.711 3.046 -12.988 1.00 95.69 78 THR A O 1
ATOM 611 N N . ILE A 1 79 ? 9.424 1.643 -11.794 1.00 98.00 79 ILE A N 1
ATOM 612 C CA . ILE A 1 79 ? 8.394 2.636 -11.472 1.00 98.00 79 ILE A CA 1
ATOM 613 C C . ILE A 1 79 ? 8.360 2.853 -9.966 1.00 98.00 79 ILE A C 1
ATOM 615 O O . ILE A 1 79 ? 8.200 1.908 -9.199 1.00 98.00 79 ILE A O 1
ATOM 619 N N . GLU A 1 80 ? 8.469 4.106 -9.547 1.00 98.06 80 GLU A N 1
ATOM 620 C CA . GLU A 1 80 ? 8.380 4.529 -8.156 1.00 98.06 80 GLU A CA 1
ATOM 621 C C . GLU A 1 80 ? 7.134 5.388 -7.939 1.00 98.06 80 GLU A C 1
ATOM 623 O O . GLU A 1 80 ? 6.842 6.323 -8.685 1.00 98.06 80 GLU A O 1
ATOM 628 N N . TYR A 1 81 ? 6.403 5.075 -6.881 1.00 98.31 81 TYR A N 1
ATOM 629 C CA . TYR A 1 81 ? 5.162 5.712 -6.488 1.00 98.31 81 TYR A CA 1
ATOM 630 C C . TYR A 1 81 ? 5.292 6.307 -5.099 1.00 98.31 81 TYR A C 1
ATOM 632 O O . TYR A 1 81 ? 5.782 5.652 -4.180 1.00 98.31 81 TYR A O 1
ATOM 640 N N . LYS A 1 82 ? 4.746 7.512 -4.934 1.00 98.00 82 LYS A N 1
ATOM 641 C CA . LYS A 1 82 ? 4.387 8.055 -3.624 1.00 98.00 82 LYS A CA 1
ATOM 642 C C . LYS A 1 82 ? 2.877 8.095 -3.535 1.00 98.00 82 LYS A C 1
ATOM 644 O O . LYS A 1 82 ? 2.220 8.771 -4.326 1.00 98.00 82 LYS A O 1
ATOM 649 N N . ILE A 1 83 ? 2.335 7.355 -2.587 1.00 98.06 83 ILE A N 1
ATOM 650 C CA . ILE A 1 83 ? 0.906 7.183 -2.358 1.00 98.06 83 ILE A CA 1
ATOM 651 C C . ILE A 1 83 ? 0.627 7.637 -0.931 1.00 98.06 83 ILE A C 1
ATOM 653 O O . ILE A 1 83 ? 1.463 7.477 -0.048 1.00 98.06 83 ILE A O 1
ATOM 657 N N . THR A 1 84 ? -0.544 8.206 -0.685 1.00 97.00 84 THR A N 1
ATOM 658 C CA . THR A 1 84 ? -1.015 8.444 0.678 1.00 97.00 84 THR A CA 1
ATOM 659 C C . THR A 1 84 ? -2.228 7.588 0.969 1.00 97.00 84 THR A C 1
ATOM 661 O O . THR A 1 84 ? -3.049 7.316 0.090 1.00 97.00 84 THR A O 1
ATOM 664 N N . ARG A 1 85 ? -2.360 7.177 2.229 1.00 95.44 85 ARG A N 1
ATOM 665 C CA . ARG A 1 85 ? -3.575 6.552 2.739 1.00 95.44 85 ARG A CA 1
ATOM 666 C C . ARG A 1 85 ? -4.103 7.324 3.935 1.00 95.44 85 ARG A C 1
ATOM 668 O O . ARG A 1 85 ? -3.387 7.553 4.904 1.00 95.44 85 ARG A O 1
ATOM 675 N N . THR A 1 86 ? -5.394 7.642 3.910 1.00 94.06 86 THR A N 1
ATOM 676 C CA . THR A 1 86 ? -6.084 8.302 5.025 1.00 94.06 86 THR A CA 1
ATOM 677 C C . THR A 1 86 ? -6.904 7.304 5.850 1.00 94.06 86 THR A C 1
ATOM 679 O O . THR A 1 86 ? -7.809 6.629 5.348 1.00 94.06 86 THR A O 1
ATOM 682 N N . THR A 1 87 ? -6.621 7.212 7.152 1.00 88.56 87 THR A N 1
ATOM 683 C CA . THR A 1 87 ? -7.385 6.375 8.097 1.00 88.56 87 THR A CA 1
ATOM 684 C C . THR A 1 87 ? -8.838 6.854 8.237 1.00 88.56 87 THR A C 1
ATOM 686 O O . THR A 1 87 ? -9.139 8.040 8.162 1.00 88.56 87 THR A O 1
ATOM 689 N N . ALA A 1 88 ? -9.781 5.934 8.470 1.00 84.12 88 ALA A N 1
ATOM 690 C CA . ALA A 1 88 ? -11.210 6.275 8.454 1.00 84.12 88 ALA A CA 1
ATOM 691 C C . ALA A 1 88 ? -11.677 7.118 9.653 1.00 84.12 88 ALA A C 1
ATOM 693 O O . ALA A 1 88 ? -12.508 8.005 9.484 1.00 84.12 88 ALA A O 1
ATOM 694 N N . LEU A 1 89 ? -11.185 6.813 10.859 1.00 79.81 89 LEU A N 1
ATOM 695 C CA . LEU A 1 89 ? -11.737 7.377 12.095 1.00 79.81 89 LEU A CA 1
ATOM 696 C C . LEU A 1 89 ? -11.110 8.728 12.451 1.00 79.81 89 LEU A C 1
ATOM 698 O O . LEU A 1 89 ? -11.825 9.703 12.658 1.00 79.81 89 LEU A O 1
ATOM 702 N N . PHE A 1 90 ? -9.778 8.786 12.492 1.00 82.50 90 PHE A N 1
ATOM 703 C CA . PHE A 1 90 ? -9.032 9.980 12.901 1.00 82.50 90 PHE A CA 1
ATOM 704 C C . PHE A 1 90 ? -8.370 10.719 11.737 1.00 82.50 90 PHE A C 1
ATOM 706 O O . PHE A 1 90 ? -7.749 11.754 11.954 1.00 82.50 90 PHE A O 1
ATOM 713 N N . ARG A 1 91 ? -8.510 10.212 10.504 1.00 86.88 91 ARG A N 1
ATOM 714 C CA . ARG A 1 91 ? -7.948 10.816 9.285 1.00 86.88 91 ARG A CA 1
ATOM 715 C C . ARG A 1 91 ? -6.438 11.064 9.338 1.00 86.88 91 ARG A C 1
ATOM 717 O O . ARG A 1 91 ? -5.933 11.945 8.653 1.00 86.88 91 ARG A O 1
ATOM 724 N N . PHE A 1 92 ? -5.711 10.268 10.119 1.00 89.31 92 PHE A N 1
ATOM 725 C CA . PHE A 1 92 ? -4.258 10.194 10.018 1.00 89.31 92 PHE A CA 1
ATOM 726 C C . PHE A 1 92 ? -3.850 9.763 8.616 1.00 89.31 92 PHE A C 1
ATOM 728 O O . PHE A 1 92 ? -4.507 8.897 8.028 1.00 89.31 92 PHE A O 1
ATOM 735 N N . VAL A 1 93 ? -2.791 10.397 8.122 1.00 92.56 93 VAL A N 1
ATOM 736 C CA . VAL A 1 93 ? -2.227 10.174 6.797 1.00 92.56 93 VAL A CA 1
ATOM 737 C C . VAL A 1 93 ? -0.948 9.370 6.954 1.00 92.56 93 VAL A C 1
ATOM 739 O O . VAL A 1 93 ? -0.041 9.779 7.686 1.00 92.56 93 VAL A O 1
ATOM 742 N N . ASP A 1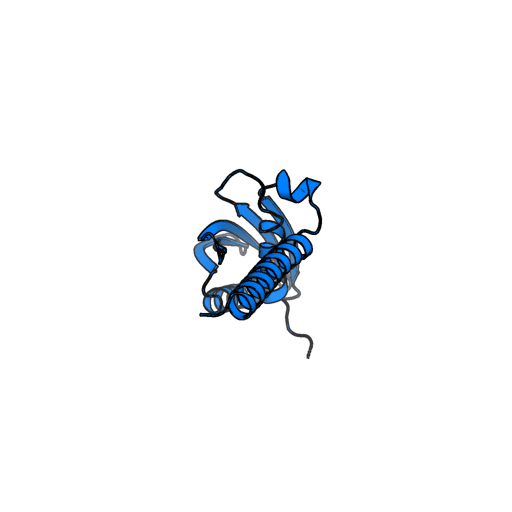 94 ? -0.902 8.252 6.245 1.00 94.06 94 ASP A N 1
ATOM 743 C CA . ASP A 1 94 ? 0.273 7.407 6.112 1.00 94.06 94 ASP A CA 1
ATOM 744 C C . ASP A 1 94 ? 0.846 7.601 4.703 1.00 94.06 94 ASP A C 1
ATOM 746 O O . ASP A 1 94 ? 0.100 7.581 3.718 1.00 94.06 94 ASP A O 1
ATOM 750 N N . ASP A 1 95 ? 2.155 7.813 4.617 1.00 95.88 95 ASP A N 1
ATOM 751 C CA . ASP A 1 95 ? 2.903 7.875 3.366 1.00 95.88 95 ASP A CA 1
ATOM 752 C C . ASP A 1 95 ? 3.331 6.460 2.978 1.00 95.88 95 ASP A C 1
ATOM 754 O O . ASP A 1 95 ? 3.848 5.707 3.804 1.00 95.88 95 ASP A O 1
ATOM 758 N N . ILE A 1 96 ? 3.079 6.088 1.728 1.00 97.44 96 ILE A N 1
ATOM 759 C CA . ILE A 1 96 ? 3.351 4.761 1.189 1.00 97.44 96 ILE A CA 1
ATOM 760 C C . ILE A 1 96 ? 4.216 4.926 -0.051 1.00 97.44 96 ILE A C 1
ATOM 762 O O . ILE A 1 96 ? 3.803 5.553 -1.028 1.00 97.44 96 ILE A O 1
ATOM 766 N N . GLU A 1 97 ? 5.408 4.349 -0.019 1.00 98.00 97 GLU A N 1
ATOM 767 C CA . GLU A 1 97 ? 6.294 4.303 -1.175 1.00 98.00 97 GLU A CA 1
ATOM 768 C C . GLU A 1 97 ? 6.204 2.918 -1.803 1.00 98.00 97 GLU A C 1
ATOM 770 O O . GLU A 1 97 ? 6.291 1.910 -1.104 1.00 98.00 97 GLU A O 1
ATOM 775 N N . VAL A 1 98 ? 5.998 2.859 -3.118 1.00 98.12 98 VAL A N 1
ATOM 776 C CA . VAL A 1 98 ? 5.956 1.595 -3.863 1.00 98.12 98 VAL A CA 1
ATOM 777 C C . VAL A 1 98 ? 6.943 1.667 -5.009 1.00 98.12 98 VAL A C 1
ATOM 779 O O . VAL A 1 98 ? 6.917 2.607 -5.794 1.00 98.12 98 VAL A O 1
ATOM 782 N N . LYS A 1 99 ? 7.796 0.658 -5.126 1.00 98.25 99 LYS A N 1
ATOM 783 C CA . LYS A 1 99 ? 8.794 0.524 -6.177 1.00 98.25 99 LYS A CA 1
ATOM 784 C C . LYS A 1 99 ? 8.574 -0.786 -6.916 1.00 98.25 99 LYS A C 1
ATOM 786 O O . LYS A 1 99 ? 8.612 -1.850 -6.304 1.00 98.25 99 LYS A O 1
ATOM 791 N N . LEU A 1 100 ? 8.333 -0.696 -8.217 1.00 98.06 100 LEU A N 1
ATOM 792 C CA . LEU A 1 100 ? 8.139 -1.822 -9.123 1.00 98.06 100 LEU A CA 1
ATOM 793 C C . LEU A 1 100 ? 9.423 -2.017 -9.922 1.00 98.06 100 LEU A C 1
ATOM 795 O O . LEU A 1 100 ? 9.788 -1.140 -10.702 1.00 98.06 100 LEU A O 1
ATOM 799 N N . VAL A 1 101 ? 10.099 -3.142 -9.714 1.00 97.31 101 VAL A N 1
ATOM 800 C CA . VAL A 1 101 ? 11.371 -3.476 -10.360 1.00 97.31 101 VAL A CA 1
ATOM 801 C C . VAL A 1 101 ? 11.154 -4.688 -11.268 1.00 97.31 101 VAL A C 1
ATOM 803 O O . VAL A 1 101 ? 10.650 -5.706 -10.784 1.00 97.31 101 VAL A O 1
ATOM 806 N N . PRO A 1 102 ? 11.503 -4.616 -12.562 1.00 96.50 102 PRO A N 1
ATOM 807 C CA . PRO A 1 102 ? 11.440 -5.778 -13.437 1.00 96.50 102 PRO A CA 1
ATOM 808 C C . PRO A 1 102 ? 12.501 -6.803 -13.024 1.00 96.50 102 PRO A C 1
ATOM 810 O O . PRO A 1 102 ? 13.583 -6.441 -12.561 1.00 96.50 102 PRO A O 1
ATOM 813 N N . ASP A 1 103 ? 12.202 -8.085 -13.200 1.00 92.12 103 ASP A N 1
ATOM 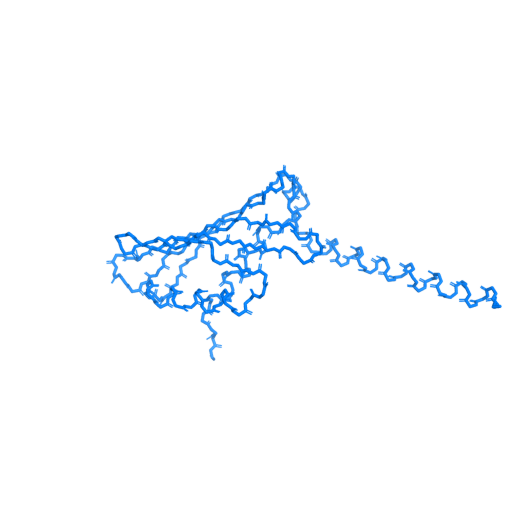814 C CA . ASP A 1 103 ? 13.227 -9.123 -13.144 1.00 92.12 103 ASP A CA 1
ATOM 815 C C . ASP A 1 103 ? 14.122 -9.099 -14.398 1.00 92.12 103 ASP A C 1
ATOM 817 O O . ASP A 1 103 ? 13.820 -8.421 -15.382 1.00 92.12 103 ASP A O 1
ATOM 821 N N . ASP A 1 104 ? 15.208 -9.878 -14.396 1.00 88.88 104 ASP A N 1
ATOM 822 C CA . ASP A 1 104 ? 16.161 -9.935 -15.520 1.00 88.88 104 ASP A CA 1
ATOM 823 C C . ASP A 1 104 ? 15.500 -10.332 -16.856 1.00 88.88 104 ASP A C 1
ATOM 825 O O . ASP A 1 104 ? 16.012 -10.020 -17.931 1.00 88.88 104 ASP A O 1
ATOM 829 N N . SER A 1 105 ? 14.362 -11.033 -16.799 1.00 87.50 105 SER A N 1
ATOM 830 C CA . SER A 1 105 ? 13.601 -11.461 -17.974 1.00 87.50 105 SER A CA 1
ATOM 831 C C . SER A 1 105 ? 12.5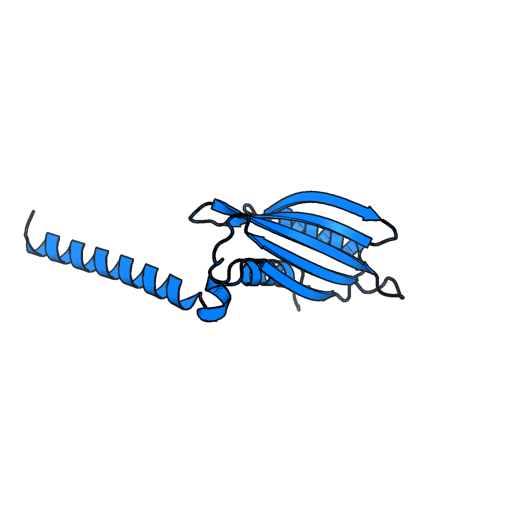68 -10.430 -18.453 1.00 87.50 105 SER A C 1
ATOM 833 O O . SER A 1 105 ? 12.050 -10.559 -19.563 1.00 87.50 105 SER A O 1
ATOM 835 N N . GLY A 1 106 ? 12.244 -9.427 -17.631 1.00 86.94 106 GLY A N 1
ATOM 836 C CA . GLY A 1 106 ? 11.160 -8.469 -17.851 1.00 86.94 106 GLY A CA 1
ATOM 837 C C . GLY A 1 106 ? 9.753 -9.076 -17.778 1.00 86.94 106 GLY A C 1
ATOM 838 O O . GLY A 1 106 ? 8.781 -8.404 -18.129 1.00 86.94 106 GLY A O 1
ATOM 839 N N . THR A 1 107 ? 9.627 -10.339 -17.361 1.00 91.50 107 THR A N 1
ATOM 840 C CA . THR A 1 107 ? 8.342 -11.057 -17.309 1.00 91.50 107 THR A CA 1
ATOM 841 C C . THR A 1 107 ? 7.707 -11.029 -15.928 1.00 91.50 107 THR A C 1
ATOM 843 O O . THR A 1 107 ? 6.485 -11.121 -15.828 1.00 91.50 107 THR A O 1
ATOM 846 N N . ASN A 1 108 ? 8.516 -10.842 -14.885 1.00 94.69 108 ASN A N 1
ATOM 847 C CA . ASN A 1 108 ? 8.059 -10.754 -13.507 1.00 94.69 108 ASN A CA 1
ATOM 848 C C . ASN A 1 108 ? 8.404 -9.387 -12.925 1.00 94.69 108 ASN A C 1
ATOM 850 O O . ASN A 1 108 ? 9.319 -8.696 -13.378 1.00 94.69 108 ASN A O 1
ATOM 854 N N . THR A 1 109 ? 7.682 -9.015 -11.876 1.00 96.62 109 THR A N 1
ATOM 855 C CA . THR A 1 109 ? 7.926 -7.771 -11.152 1.00 96.62 109 THR A CA 1
ATOM 856 C C . THR A 1 109 ? 8.172 -8.065 -9.689 1.00 96.62 109 THR A C 1
ATOM 858 O O . THR A 1 109 ? 7.328 -8.669 -9.025 1.00 96.62 109 THR A O 1
ATOM 861 N N . ARG A 1 110 ? 9.285 -7.559 -9.161 1.00 96.75 110 ARG A N 1
ATOM 862 C CA . ARG A 1 110 ? 9.497 -7.441 -7.723 1.00 96.75 110 ARG A CA 1
ATOM 863 C C . ARG A 1 110 ? 8.988 -6.089 -7.250 1.00 96.75 110 ARG A C 1
ATOM 865 O O . ARG A 1 110 ? 9.460 -5.041 -7.689 1.00 96.75 110 ARG A O 1
ATOM 872 N N . MET A 1 111 ? 8.023 -6.109 -6.343 1.00 96.94 111 MET A N 1
ATOM 873 C CA . MET A 1 111 ? 7.513 -4.916 -5.685 1.00 96.94 111 MET A CA 1
ATOM 874 C C . MET A 1 111 ? 8.158 -4.764 -4.311 1.00 96.94 111 MET A C 1
ATOM 876 O O . MET A 1 111 ? 8.019 -5.647 -3.467 1.00 96.94 111 MET A O 1
ATOM 880 N N . HIS A 1 112 ? 8.772 -3.613 -4.060 1.00 97.69 112 HIS A N 1
ATOM 881 C CA . HIS A 1 112 ? 9.132 -3.165 -2.717 1.00 97.69 112 HIS A CA 1
ATOM 882 C C . HIS A 1 112 ? 8.118 -2.110 -2.284 1.00 97.69 112 HIS A C 1
ATOM 884 O O . HIS A 1 112 ? 7.858 -1.168 -3.031 1.00 97.69 112 HIS A O 1
ATOM 890 N N . ALA A 1 113 ? 7.531 -2.254 -1.101 1.00 97.44 113 ALA A N 1
ATOM 891 C CA . ALA A 1 113 ? 6.597 -1.269 -0.575 1.00 97.44 113 ALA A CA 1
ATOM 892 C C . ALA A 1 113 ? 6.899 -0.953 0.887 1.00 97.44 113 ALA A C 1
ATOM 894 O O . ALA A 1 113 ? 7.105 -1.859 1.694 1.00 97.44 113 ALA A O 1
ATOM 895 N N . SER A 1 114 ? 6.890 0.328 1.237 1.00 96.50 114 SER A N 1
ATOM 896 C CA . SER A 1 114 ? 7.013 0.810 2.609 1.00 96.50 114 SER A CA 1
ATOM 897 C C . SER A 1 114 ? 5.818 1.691 2.958 1.00 96.50 114 SER A C 1
ATOM 899 O O . SER A 1 114 ? 5.220 2.318 2.091 1.00 96.50 114 SER A O 1
ATOM 901 N N . SER A 1 115 ? 5.417 1.693 4.226 1.00 95.44 115 SER A N 1
ATOM 902 C CA . SER A 1 115 ? 4.339 2.534 4.754 1.00 95.44 115 SER A CA 1
ATOM 903 C C . SER A 1 115 ? 4.830 3.167 6.042 1.00 95.44 115 SER A C 1
ATOM 905 O O . SER A 1 115 ? 5.356 2.458 6.898 1.00 95.44 115 SER A O 1
ATOM 907 N N . GLN A 1 116 ? 4.655 4.474 6.194 1.00 92.75 116 GLN A N 1
ATOM 908 C CA . GLN A 1 116 ? 5.086 5.233 7.361 1.00 92.75 116 GLN A CA 1
ATOM 909 C C . GLN A 1 116 ? 4.023 6.253 7.761 1.00 92.75 116 GLN A C 1
ATOM 911 O O . GLN A 1 116 ? 3.525 7.012 6.932 1.00 92.75 116 GLN A O 1
ATOM 916 N N . SER A 1 117 ? 3.702 6.323 9.053 1.00 90.00 117 SER A N 1
ATOM 917 C CA . SER A 1 117 ? 2.749 7.322 9.538 1.00 90.00 117 SER A CA 1
ATOM 918 C C . SER A 1 117 ? 3.424 8.674 9.766 1.00 90.00 117 SER A C 1
ATOM 920 O O . SER A 1 117 ? 4.493 8.745 10.380 1.00 90.00 117 SER A O 1
ATOM 922 N N . ARG A 1 118 ? 2.766 9.768 9.354 1.00 87.25 118 ARG A N 1
ATOM 923 C CA . ARG A 1 118 ? 3.244 11.142 9.619 1.00 87.25 118 ARG A CA 1
ATOM 924 C C . ARG A 1 118 ? 3.177 11.520 11.098 1.00 87.25 118 ARG A C 1
ATOM 926 O O . ARG A 1 118 ? 3.868 12.433 11.547 1.00 87.25 118 ARG A O 1
ATOM 933 N N . VAL A 1 119 ? 2.330 10.838 11.866 1.00 76.06 119 VAL A N 1
ATOM 934 C CA . VAL A 1 119 ? 2.193 11.046 13.308 1.00 76.06 119 VAL A CA 1
ATOM 935 C C . VAL A 1 119 ? 3.143 10.068 13.999 1.00 76.06 119 VAL A C 1
ATOM 937 O O . VAL A 1 119 ? 2.888 8.873 14.061 1.00 76.06 119 VAL A O 1
ATOM 940 N N . GLY A 1 120 ? 4.285 10.568 14.475 1.00 60.94 120 GLY A N 1
ATOM 941 C CA . GLY A 1 120 ? 5.424 9.768 14.954 1.00 60.94 120 GLY A CA 1
ATOM 942 C C . GLY A 1 120 ? 5.249 9.021 16.285 1.00 60.94 120 GLY A C 1
ATOM 943 O O . GLY A 1 120 ? 6.172 9.020 17.095 1.00 60.94 120 GLY A O 1
ATOM 944 N N . LYS A 1 121 ? 4.089 8.418 16.559 1.00 66.12 121 LYS A N 1
ATOM 945 C CA . LYS A 1 121 ? 3.854 7.562 17.735 1.00 66.12 121 LYS A CA 1
ATOM 946 C C . LYS A 1 121 ? 2.957 6.398 17.325 1.00 66.12 121 LYS A C 1
ATOM 948 O O . LYS A 1 121 ? 1.892 6.688 16.802 1.00 66.12 121 LYS A O 1
ATOM 953 N N . GLY A 1 122 ? 3.409 5.163 17.581 1.00 68.88 122 GLY A N 1
ATOM 954 C CA . GLY A 1 122 ? 2.727 3.865 17.413 1.00 68.88 122 GLY A CA 1
ATOM 955 C C . GLY A 1 122 ? 1.480 3.829 16.523 1.00 68.88 122 GLY A C 1
ATOM 956 O O . GLY A 1 122 ? 0.454 4.427 16.837 1.00 68.88 122 GLY A O 1
ATOM 957 N N . ASP A 1 123 ? 1.528 3.061 15.442 1.00 77.62 123 ASP A N 1
ATOM 958 C CA . ASP A 1 123 ? 0.460 3.025 14.440 1.00 77.62 123 ASP A CA 1
ATOM 959 C C . ASP A 1 123 ? -0.658 2.002 14.738 1.00 77.62 123 ASP A C 1
ATOM 961 O O . ASP A 1 123 ? -1.578 1.836 13.933 1.00 77.62 123 ASP A O 1
ATOM 965 N N . LEU A 1 124 ? -0.588 1.293 15.874 1.00 82.25 124 LEU A N 1
ATOM 966 C CA . LEU A 1 124 ? -1.489 0.188 16.229 1.00 82.25 124 LEU A CA 1
ATOM 967 C C . LEU A 1 124 ? -1.575 -0.882 15.125 1.00 82.25 124 LEU A C 1
ATOM 969 O O . LEU A 1 124 ? -2.644 -1.454 14.896 1.00 82.25 124 LEU A O 1
ATOM 973 N N . GLY A 1 125 ? -0.486 -1.114 14.390 1.00 85.81 125 GLY A N 1
ATOM 974 C CA . GLY A 1 125 ? -0.389 -2.048 13.272 1.00 85.81 125 GLY A CA 1
ATOM 975 C C . GLY A 1 125 ? -1.002 -1.513 11.975 1.00 85.81 125 GLY A C 1
ATOM 976 O O . GLY A 1 125 ? -1.364 -2.294 11.091 1.00 85.81 125 GLY A O 1
ATOM 977 N N . GLN A 1 126 ? -1.229 -0.203 11.849 1.00 89.81 126 GLN A N 1
ATOM 978 C CA . GLN A 1 126 ? -1.862 0.372 10.662 1.00 89.81 126 GLN A CA 1
ATOM 979 C C . GLN A 1 126 ? -0.988 0.250 9.408 1.00 89.81 126 GLN A C 1
ATOM 981 O O . GLN A 1 126 ? -1.527 -0.144 8.375 1.00 89.81 126 GLN A O 1
ATOM 986 N N . ASN A 1 127 ? 0.322 0.499 9.478 1.00 91.94 127 ASN A N 1
ATOM 987 C CA . ASN A 1 127 ? 1.221 0.392 8.326 1.00 91.94 127 ASN A CA 1
ATOM 988 C C . ASN A 1 127 ? 1.321 -1.045 7.796 1.00 91.94 127 ASN A C 1
ATOM 990 O O . ASN A 1 127 ? 1.102 -1.235 6.598 1.00 91.94 127 ASN A O 1
ATOM 994 N N . PRO A 1 128 ? 1.523 -2.084 8.636 1.00 92.31 128 PRO A N 1
ATOM 995 C CA . PRO A 1 128 ? 1.422 -3.467 8.175 1.00 92.31 128 PRO A CA 1
ATOM 996 C C . PRO A 1 128 ? 0.083 -3.779 7.493 1.00 92.31 128 PRO A C 1
ATOM 998 O O . PRO A 1 128 ? 0.057 -4.417 6.442 1.00 92.31 128 PRO A O 1
ATOM 1001 N N . ARG A 1 129 ? -1.041 -3.292 8.042 1.00 92.38 129 ARG A N 1
ATOM 1002 C CA . ARG A 1 129 ? -2.366 -3.497 7.431 1.00 92.38 129 ARG A CA 1
ATOM 1003 C C . ARG A 1 129 ? -2.522 -2.763 6.100 1.00 92.38 129 ARG A C 1
ATOM 1005 O O . ARG A 1 129 ? -3.170 -3.302 5.210 1.00 92.38 129 ARG A O 1
ATOM 1012 N N . ASN A 1 130 ? -1.940 -1.572 5.949 1.00 94.31 130 ASN A N 1
ATOM 1013 C CA . ASN A 1 130 ? -1.931 -0.839 4.680 1.00 94.31 130 ASN A CA 1
ATOM 1014 C C . ASN A 1 130 ? -1.213 -1.659 3.605 1.00 94.31 130 ASN A C 1
ATOM 1016 O O . ASN A 1 130 ? -1.765 -1.882 2.531 1.00 94.31 130 ASN A O 1
ATOM 1020 N N . LEU A 1 131 ? -0.018 -2.161 3.924 1.00 95.62 131 LEU A N 1
ATOM 1021 C CA . LEU A 1 131 ? 0.779 -2.979 3.011 1.00 95.62 131 LEU A CA 1
ATOM 1022 C C . LEU A 1 131 ? 0.087 -4.305 2.671 1.00 95.62 131 LEU A C 1
ATOM 1024 O O . LEU A 1 131 ? 0.089 -4.717 1.514 1.00 95.62 131 LEU A O 1
ATOM 1028 N N . ALA A 1 132 ? -0.570 -4.942 3.643 1.00 94.94 132 ALA A N 1
ATOM 1029 C CA . ALA A 1 132 ? -1.376 -6.132 3.391 1.00 94.94 132 ALA A CA 1
ATOM 1030 C C . ALA A 1 132 ? -2.584 -5.836 2.482 1.00 94.94 132 ALA A C 1
ATOM 1032 O O . ALA A 1 132 ? -2.893 -6.636 1.600 1.00 94.94 132 ALA A O 1
ATOM 1033 N N . GLU A 1 133 ? -3.269 -4.700 2.669 1.00 95.38 133 GLU A N 1
ATOM 1034 C CA . GLU A 1 133 ? -4.374 -4.279 1.796 1.00 95.38 133 GLU A CA 1
ATOM 1035 C C . GLU A 1 133 ? -3.885 -4.056 0.358 1.00 95.38 133 GLU A C 1
ATOM 1037 O O . GLU A 1 133 ? -4.516 -4.552 -0.575 1.00 95.38 133 GLU A O 1
ATOM 1042 N N . LEU A 1 134 ? -2.743 -3.375 0.197 1.00 96.00 134 LEU A N 1
ATOM 1043 C CA . LEU A 1 134 ? -2.095 -3.143 -1.093 1.00 96.00 134 LEU A CA 1
ATOM 1044 C C . LEU A 1 134 ? -1.749 -4.468 -1.781 1.00 96.00 134 LEU A C 1
ATOM 1046 O O . LEU A 1 134 ? -2.227 -4.728 -2.880 1.00 96.00 134 LEU A O 1
ATOM 1050 N N . VAL A 1 135 ? -0.971 -5.336 -1.127 1.00 95.69 135 VAL A N 1
ATOM 1051 C CA . VAL A 1 135 ? -0.532 -6.613 -1.716 1.00 95.69 135 VAL A CA 1
ATOM 1052 C C . VAL A 1 135 ? -1.725 -7.476 -2.119 1.00 95.69 135 VAL A C 1
ATOM 1054 O O . VAL A 1 135 ? -1.765 -7.993 -3.232 1.00 95.69 135 VAL A O 1
ATOM 1057 N N . ASN A 1 136 ? -2.729 -7.608 -1.252 1.00 94.69 136 ASN A N 1
ATOM 1058 C CA . ASN A 1 136 ? -3.921 -8.391 -1.574 1.00 94.69 136 ASN A CA 1
ATOM 1059 C C . ASN A 1 136 ? -4.732 -7.777 -2.720 1.00 94.69 136 ASN A C 1
ATOM 1061 O O . ASN A 1 136 ? -5.307 -8.513 -3.515 1.00 94.69 136 ASN A O 1
ATOM 1065 N N . GLY A 1 137 ? -4.759 -6.447 -2.824 1.00 93.75 137 GLY A N 1
ATOM 1066 C CA . GLY A 1 137 ? -5.415 -5.724 -3.908 1.00 93.75 137 GLY A CA 1
ATOM 1067 C C . GLY A 1 137 ? -4.781 -5.926 -5.282 1.00 93.75 137 G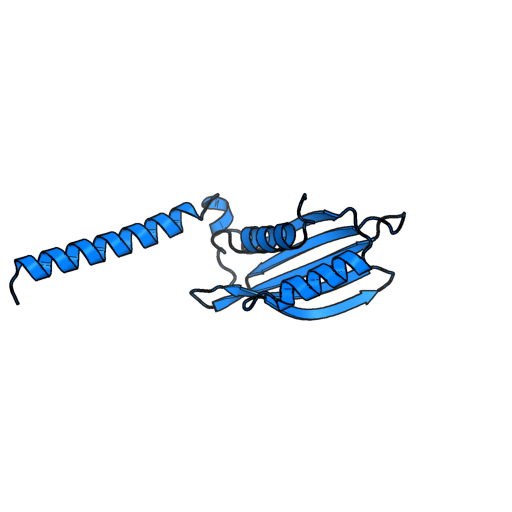LY A C 1
ATOM 1068 O O . GLY A 1 137 ? -5.471 -5.823 -6.295 1.00 93.75 137 GLY A O 1
ATOM 1069 N N . LEU A 1 138 ? -3.482 -6.224 -5.316 1.00 94.44 138 LEU A N 1
ATOM 1070 C CA . LEU A 1 138 ? -2.724 -6.417 -6.551 1.00 94.44 138 LEU A CA 1
ATOM 1071 C C . LEU A 1 138 ? -2.586 -7.883 -6.965 1.00 94.44 138 LEU A C 1
ATOM 1073 O O . LEU A 1 138 ? -2.128 -8.150 -8.077 1.00 94.44 138 LEU A O 1
ATOM 1077 N N . ARG A 1 139 ? -2.974 -8.840 -6.117 1.00 91.00 139 ARG A N 1
ATOM 1078 C CA . ARG A 1 139 ? -2.983 -10.260 -6.490 1.00 91.00 139 ARG A CA 1
ATOM 1079 C C . ARG A 1 139 ? -4.015 -10.516 -7.587 1.00 91.00 139 ARG A C 1
ATOM 1081 O O . ARG A 1 139 ? -5.120 -9.979 -7.554 1.00 91.00 139 ARG A O 1
ATOM 1088 N N . VAL A 1 140 ? -3.652 -11.359 -8.551 1.00 75.94 140 VAL A N 1
ATOM 1089 C CA . VAL A 1 140 ? -4.603 -11.874 -9.542 1.00 75.94 140 VAL A CA 1
ATOM 1090 C C . VAL A 1 140 ? -5.609 -12.763 -8.799 1.00 75.94 140 VAL A C 1
ATOM 1092 O O . VAL A 1 140 ? -5.175 -13.611 -8.014 1.00 75.94 140 VAL A O 1
ATOM 1095 N N . PRO A 1 141 ? -6.930 -12.588 -8.983 1.00 62.12 141 PRO A N 1
ATOM 1096 C CA . PRO A 1 141 ? -7.900 -13.544 -8.469 1.00 62.12 141 PRO A CA 1
ATOM 1097 C C . PRO A 1 141 ? -7.594 -14.923 -9.060 1.00 62.12 141 PRO A C 1
ATOM 1099 O O . PRO A 1 141 ? -7.476 -15.053 -10.276 1.00 62.12 141 PRO A O 1
ATOM 1102 N N . HIS A 1 142 ? -7.441 -15.940 -8.214 1.00 48.38 142 HIS A N 1
ATOM 1103 C CA . HIS A 1 142 ? -7.509 -17.317 -8.690 1.00 48.38 142 HIS A CA 1
ATOM 1104 C C . HIS A 1 142 ? -8.956 -17.562 -9.139 1.00 48.38 142 HIS A C 1
ATOM 1106 O O . HIS A 1 142 ? -9.864 -17.458 -8.311 1.00 48.38 142 HIS A O 1
ATOM 1112 N N . GLU A 1 143 ? -9.159 -17.790 -10.437 1.00 33.28 143 GLU A N 1
ATOM 1113 C CA . GLU A 1 143 ? -10.415 -18.326 -10.983 1.00 33.28 143 GLU A CA 1
ATOM 1114 C C . GLU A 1 143 ? -10.611 -19.793 -10.582 1.00 33.28 143 GLU A C 1
ATOM 1116 O O . GLU A 1 143 ? -9.598 -20.532 -10.506 1.00 33.28 143 GLU A O 1
#

Mean predicted aligned error: 8.13 Å

pLDDT: mean 87.38, std 12.27, range [33.28, 98.31]

Organism: NCBI:txid1265738

Foldseek 3Di:
DDPVVVVVVVVVVVVVVVVVVVVLVVVQPDPVCQQQDQKDKDKDKFQAFLVVLVVLLVVLQVVDPQKAWPDWDDDPSKIKTWMWGFDDPPRWIKTKIWIWDADPVSRMTMIMMMIGTPPNGGNSCVRVVVVVVSVVSSDDDDD

Secondary structure (DSSP, 8-state):
--HHHHHHHHHHHHHHHHHHHHHHHTT-S-HHHHTT--EEEEEEEESS-HHHHHHHHHH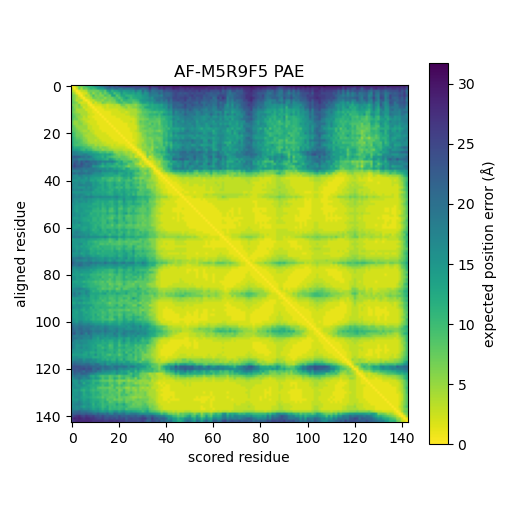HHHT-TTEEEEEEEEETTEEEEEEEEE-TTT--EEEEEEEEEE-TTSSSEEEEEEEEESS-S--TTHHHHHHHHHHHHHSPP--

InterPro domains:
  IPR010865 Protein of unknown function DUF1499 [PF07386] (48-136)